Protein AF-A0A1P8F7Y2-F1 (afdb_monomer_lite)

pLDDT: mean 88.41, std 8.51, range [60.44, 95.19]

Foldseek 3Di:
DWDKDFDPQCRLQQKDFDPQCRQQQWDFDDDPPDGDTHGDPQCRSRRIDGDPQCRSRRIHTDDD

InterPro domains:
  IPR036410 Heat shock protein DnaJ, cysteine-rich domain superfamily [SSF57938] (3-61)

Structure (mmCIF, N/CA/C/O backbone):
data_AF-A0A1P8F7Y2-F1
#
_entry.id   AF-A0A1P8F7Y2-F1
#
loop_
_atom_site.group_PDB
_atom_site.id
_atom_site.type_symbol
_atom_site.label_atom_id
_atom_site.label_alt_id
_atom_site.label_comp_id
_atom_site.label_asym_id
_atom_site.label_entity_id
_atom_site.label_seq_id
_atom_site.pdbx_PDB_ins_code
_atom_site.Cartn_x
_atom_site.Cartn_y
_atom_site.Cartn_z
_atom_site.occupancy
_atom_site.B_iso_or_equiv
_atom_site.auth_seq_id
_atom_site.auth_comp_id
_atom_site.auth_asym_id
_atom_site.auth_atom_id
_atom_site.pdbx_PDB_model_num
ATOM 1 N N . MET A 1 1 ? -18.745 -7.952 23.433 1.00 60.81 1 MET A N 1
ATOM 2 C CA . MET A 1 1 ? -18.639 -6.466 23.357 1.00 60.81 1 MET A CA 1
ATOM 3 C C . MET A 1 1 ? -17.530 -6.169 22.369 1.00 60.81 1 MET A C 1
ATOM 5 O O . MET A 1 1 ? -16.405 -6.566 22.636 1.00 60.81 1 MET A O 1
ATOM 9 N N . SER A 1 2 ? -17.824 -5.539 21.232 1.00 74.94 2 SER A N 1
ATOM 10 C CA . SER A 1 2 ? -16.818 -5.337 20.187 1.00 74.94 2 SER A CA 1
ATOM 11 C C . SER A 1 2 ? -15.856 -4.202 20.552 1.00 74.94 2 SER A C 1
ATOM 13 O O . SER A 1 2 ? -16.284 -3.044 20.611 1.00 74.94 2 SER A O 1
ATOM 15 N N . HIS A 1 3 ? -14.577 -4.512 20.767 1.00 81.38 3 HIS A N 1
ATOM 16 C CA . HIS A 1 3 ? -13.547 -3.514 21.078 1.00 81.38 3 HIS A CA 1
ATOM 17 C C . HIS A 1 3 ? -12.719 -3.176 19.823 1.00 81.38 3 HIS A C 1
ATOM 19 O O . HIS A 1 3 ? -12.445 -4.068 19.009 1.00 81.38 3 HIS A O 1
ATOM 25 N N . PRO A 1 4 ? -12.366 -1.891 19.607 1.00 86.81 4 PRO A N 1
ATOM 26 C CA . PRO A 1 4 ? -11.506 -1.4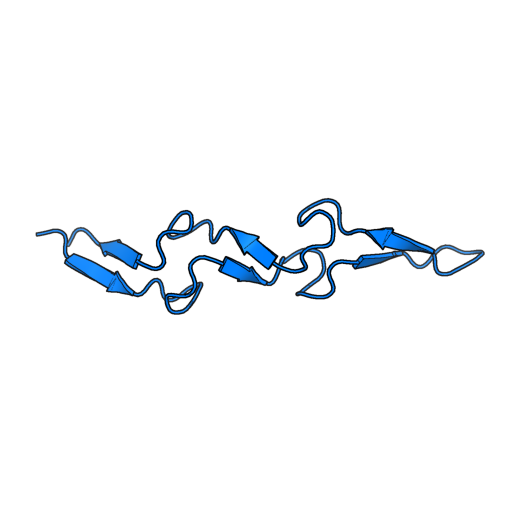89 18.505 1.00 86.81 4 PRO A CA 1
ATOM 27 C C . PRO A 1 4 ? -10.041 -1.752 18.861 1.00 86.81 4 PRO A C 1
ATOM 29 O O . PRO A 1 4 ? -9.452 -1.013 19.643 1.00 86.81 4 PRO A O 1
ATOM 32 N N . GLU A 1 5 ? -9.439 -2.757 18.236 1.00 91.81 5 GLU A N 1
ATOM 33 C CA . GLU A 1 5 ? -8.007 -3.017 18.369 1.00 91.81 5 GLU A CA 1
ATOM 34 C C . GLU A 1 5 ? -7.240 -2.432 17.187 1.00 91.81 5 GLU A C 1
ATOM 36 O O . GLU A 1 5 ? -7.737 -2.343 16.055 1.00 91.81 5 GLU A O 1
ATOM 41 N N . THR A 1 6 ? -5.989 -2.054 17.432 1.00 93.75 6 THR A N 1
ATOM 42 C CA . THR A 1 6 ? -5.079 -1.630 16.369 1.00 93.75 6 THR A CA 1
ATOM 43 C C . THR A 1 6 ? -4.890 -2.775 15.382 1.00 93.75 6 THR A C 1
ATOM 45 O O . THR A 1 6 ? -4.585 -3.908 15.750 1.00 93.75 6 THR A O 1
ATOM 48 N N . CYS A 1 7 ? -5.065 -2.491 14.092 1.00 94.62 7 CYS A N 1
ATOM 49 C CA . CYS A 1 7 ? -4.895 -3.499 13.060 1.00 94.62 7 CYS A CA 1
ATOM 50 C C . CYS A 1 7 ? -3.432 -3.945 13.017 1.00 94.62 7 CYS A C 1
ATOM 52 O O . CYS A 1 7 ? -2.591 -3.222 12.487 1.00 94.62 7 CYS A O 1
ATOM 54 N N . ALA A 1 8 ? -3.141 -5.152 13.503 1.00 91.56 8 ALA A N 1
ATOM 55 C CA . ALA A 1 8 ? -1.789 -5.711 13.513 1.00 91.56 8 ALA A CA 1
ATOM 56 C C . ALA A 1 8 ? -1.172 -5.825 12.108 1.00 91.56 8 ALA A C 1
ATOM 58 O O . ALA A 1 8 ? 0.040 -5.777 11.950 1.00 91.56 8 ALA A O 1
ATOM 59 N N . ARG A 1 9 ? -1.996 -5.939 11.056 1.00 91.19 9 ARG A N 1
ATOM 60 C CA . ARG A 1 9 ? -1.496 -6.096 9.682 1.00 91.19 9 ARG A CA 1
ATOM 61 C C . ARG A 1 9 ? -0.912 -4.817 9.085 1.00 91.19 9 ARG A C 1
ATOM 63 O O . ARG A 1 9 ? -0.079 -4.903 8.191 1.00 91.19 9 ARG A O 1
ATOM 70 N N . CYS A 1 10 ? -1.389 -3.653 9.516 1.00 94.56 10 CYS A N 1
ATOM 71 C CA . CYS A 1 10 ? -0.861 -2.356 9.086 1.00 94.56 10 CYS A CA 1
ATOM 72 C C . CYS A 1 10 ? -0.298 -1.532 10.246 1.00 94.56 10 CYS A C 1
ATOM 74 O O . CYS A 1 10 ? 0.026 -0.368 10.044 1.00 94.56 10 CYS A O 1
ATOM 76 N N . GLU A 1 11 ? -0.276 -2.092 11.454 1.00 93.12 11 GLU A N 1
ATOM 77 C CA . GLU A 1 11 ? 0.165 -1.438 12.690 1.00 93.12 11 GLU A CA 1
ATOM 78 C C . GLU A 1 11 ? -0.478 -0.056 12.899 1.00 93.12 11 GLU A C 1
ATOM 80 O O . GLU A 1 11 ? 0.178 0.919 13.239 1.00 93.12 11 GLU A O 1
ATOM 85 N N . GLY A 1 12 ? -1.780 0.065 12.616 1.00 93.50 12 GLY A N 1
ATOM 86 C CA . GLY A 1 12 ? -2.496 1.346 12.721 1.00 93.50 12 GLY A CA 1
ATOM 87 C C . GLY A 1 12 ? -2.407 2.263 11.493 1.00 93.50 12 GLY A C 1
ATOM 88 O O . GLY A 1 12 ? -3.208 3.181 11.367 1.00 93.50 12 GLY A O 1
ATOM 89 N N . SER A 1 13 ? -1.533 1.976 10.527 1.00 93.75 13 SER A N 1
ATOM 90 C CA . SER A 1 13 ? -1.280 2.852 9.367 1.00 93.75 13 SER A CA 1
ATOM 91 C C . SER A 1 13 ? -2.426 2.915 8.344 1.00 93.75 13 SER A C 1
ATOM 93 O O . SER A 1 13 ? -2.458 3.796 7.490 1.00 93.75 13 SER A O 1
ATOM 95 N N . GLY A 1 14 ? -3.330 1.929 8.333 1.00 93.88 14 GLY A N 1
ATOM 96 C CA . GLY A 1 14 ? -4.398 1.792 7.327 1.00 93.88 14 GLY A CA 1
ATOM 97 C C . GLY A 1 14 ? -3.917 1.353 5.933 1.00 93.88 14 GLY A C 1
ATOM 98 O O . GLY A 1 14 ? -4.708 0.926 5.090 1.00 93.88 14 GLY A O 1
ATOM 99 N N . GLN A 1 15 ? -2.615 1.367 5.677 1.00 95.19 15 GLN A N 1
ATOM 100 C CA . GLN A 1 15 ? -2.012 0.930 4.422 1.00 95.19 15 GLN A CA 1
ATOM 101 C C . GLN A 1 15 ? -0.950 -0.126 4.693 1.00 95.19 15 GLN A C 1
ATOM 103 O O . GLN A 1 15 ? -0.372 -0.178 5.774 1.00 95.19 15 GLN A O 1
ATOM 108 N N . ILE A 1 16 ? -0.718 -0.984 3.711 1.00 94.31 16 ILE A N 1
ATOM 109 C CA . ILE A 1 16 ? 0.340 -1.991 3.748 1.00 94.31 16 ILE A CA 1
ATOM 110 C C . ILE A 1 16 ? 1.193 -1.863 2.492 1.00 94.31 16 ILE A C 1
ATOM 112 O O . ILE A 1 16 ? 0.725 -1.371 1.460 1.00 94.31 16 ILE A O 1
ATOM 116 N N . ALA A 1 17 ? 2.434 -2.337 2.561 1.00 94.44 17 ALA A N 1
ATOM 117 C CA . ALA A 1 17 ? 3.268 -2.461 1.374 1.00 94.44 17 ALA A CA 1
ATOM 118 C C . ALA A 1 17 ? 2.540 -3.307 0.319 1.00 94.44 17 ALA A C 1
ATOM 120 O O . ALA A 1 17 ? 1.935 -4.337 0.633 1.00 94.44 17 ALA A O 1
ATOM 121 N N . CYS A 1 18 ? 2.567 -2.856 -0.935 1.00 94.81 18 CYS A N 1
ATOM 122 C CA . CYS A 1 18 ? 1.939 -3.584 -2.025 1.00 94.81 18 CYS A CA 1
ATOM 123 C C . CYS A 1 18 ? 2.586 -4.971 -2.120 1.00 94.81 18 CYS A C 1
ATOM 125 O O . CYS A 1 18 ? 3.788 -5.043 -2.350 1.00 94.81 18 CYS A O 1
ATOM 127 N N . PRO A 1 19 ? 1.838 -6.077 -1.981 1.00 91.25 19 PRO A N 1
ATOM 128 C CA . PRO A 1 19 ? 2.433 -7.413 -1.970 1.00 91.25 19 PRO A CA 1
ATOM 129 C C . PRO A 1 19 ? 3.030 -7.805 -3.328 1.00 91.25 19 PRO A C 1
ATOM 131 O O . PRO A 1 19 ? 3.878 -8.688 -3.389 1.00 91.25 19 PRO A O 1
ATOM 134 N N . VAL A 1 20 ? 2.608 -7.134 -4.406 1.00 91.25 20 VAL A N 1
ATOM 135 C CA . VAL A 1 20 ? 3.059 -7.407 -5.776 1.00 91.25 20 VAL A CA 1
ATOM 136 C C . VAL A 1 20 ? 4.436 -6.807 -6.044 1.00 91.25 20 VAL A C 1
ATOM 138 O O . VAL A 1 20 ? 5.324 -7.517 -6.495 1.00 91.25 20 VAL A O 1
ATOM 141 N N . CYS A 1 21 ? 4.637 -5.522 -5.740 1.00 93.69 21 CYS A N 1
ATOM 142 C CA . CYS A 1 21 ? 5.934 -4.852 -5.910 1.00 93.69 21 CYS A CA 1
ATOM 143 C C . CYS A 1 21 ? 6.737 -4.719 -4.607 1.00 93.69 21 CYS A C 1
ATOM 145 O O . CYS A 1 21 ? 7.777 -4.074 -4.586 1.00 93.69 21 CYS A O 1
ATOM 147 N N . ARG A 1 22 ? 6.241 -5.282 -3.500 1.00 91.75 22 ARG A N 1
ATOM 148 C CA . ARG A 1 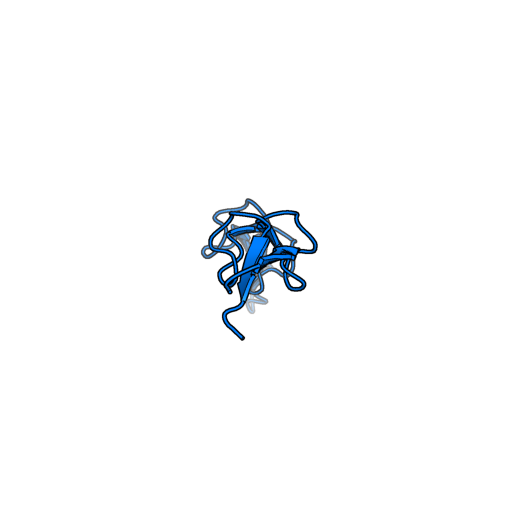22 ? 6.830 -5.221 -2.149 1.00 91.75 22 ARG A CA 1
ATOM 149 C C . ARG A 1 22 ? 7.186 -3.812 -1.661 1.00 91.75 22 ARG A C 1
ATOM 151 O O . ARG A 1 22 ? 8.128 -3.650 -0.896 1.00 91.75 22 ARG A O 1
ATOM 158 N N . GLY A 1 23 ? 6.440 -2.792 -2.082 1.00 93.00 23 GLY A N 1
ATOM 159 C CA . GLY A 1 23 ? 6.747 -1.399 -1.734 1.00 93.00 23 GLY A CA 1
ATOM 160 C C . GLY A 1 23 ? 7.497 -0.613 -2.808 1.00 93.00 23 GLY A C 1
ATOM 161 O O . GLY A 1 23 ? 7.576 0.601 -2.687 1.00 93.00 23 GLY A O 1
ATOM 162 N N . ALA A 1 24 ? 7.986 -1.252 -3.875 1.00 92.62 24 ALA A N 1
ATOM 163 C CA . ALA A 1 24 ? 8.788 -0.572 -4.895 1.00 92.62 24 ALA A CA 1
ATOM 164 C C . ALA A 1 24 ? 7.982 0.393 -5.783 1.00 92.62 24 ALA A C 1
ATOM 166 O O . ALA A 1 24 ? 8.543 1.308 -6.364 1.00 92.62 24 ALA A O 1
ATOM 167 N N . GLY A 1 25 ? 6.671 0.179 -5.939 1.00 92.88 25 GLY A N 1
ATOM 168 C CA . GLY A 1 25 ? 5.828 0.953 -6.868 1.00 92.88 25 GLY A CA 1
ATOM 169 C C . GLY A 1 25 ? 5.969 0.533 -8.336 1.00 92.88 25 GLY A C 1
ATOM 170 O O . GLY A 1 25 ? 5.033 0.695 -9.114 1.00 92.88 25 GLY A O 1
ATOM 171 N N . GLU A 1 26 ? 7.056 -0.137 -8.691 1.00 92.50 26 GLU A N 1
ATOM 172 C CA . GLU A 1 26 ? 7.347 -0.677 -10.019 1.00 92.50 26 GLU A CA 1
ATOM 173 C C . GLU A 1 26 ? 7.575 -2.195 -9.969 1.00 92.50 26 GLU A C 1
ATOM 175 O O . GLU A 1 26 ? 7.909 -2.763 -8.930 1.00 92.50 26 GLU A O 1
ATOM 180 N N . ILE A 1 27 ? 7.332 -2.866 -11.091 1.00 89.50 27 ILE A N 1
ATOM 181 C CA . ILE A 1 27 ? 7.667 -4.271 -11.314 1.00 89.50 27 ILE A CA 1
ATOM 182 C C . ILE A 1 27 ? 8.663 -4.335 -12.468 1.00 89.50 27 ILE A C 1
ATOM 184 O O . ILE A 1 27 ? 8.359 -3.910 -13.583 1.00 89.50 27 ILE A O 1
ATOM 188 N N . THR A 1 28 ? 9.852 -4.863 -12.198 1.00 84.94 28 THR A N 1
ATOM 189 C CA . THR A 1 28 ? 10.800 -5.230 -13.250 1.00 84.94 28 THR A CA 1
ATOM 190 C C . THR A 1 28 ? 10.415 -6.616 -13.736 1.00 84.94 28 THR A C 1
ATOM 192 O O . THR A 1 28 ? 10.309 -7.545 -12.932 1.00 84.94 28 THR A O 1
ATOM 195 N N . ARG A 1 29 ? 10.150 -6.759 -15.034 1.00 78.00 29 ARG A N 1
ATOM 196 C CA . ARG A 1 29 ? 10.107 -8.080 -15.659 1.00 78.00 29 ARG A CA 1
ATOM 197 C C . ARG A 1 29 ? 11.426 -8.290 -16.378 1.00 78.00 29 ARG A C 1
ATOM 199 O O . ARG A 1 29 ? 11.744 -7.512 -17.269 1.00 78.00 29 ARG A O 1
ATOM 206 N N . GLU A 1 30 ? 12.145 -9.340 -16.000 1.00 76.31 30 GLU A N 1
ATOM 207 C CA . GLU A 1 30 ? 13.242 -9.856 -16.814 1.00 76.31 30 GLU A CA 1
ATOM 208 C C . GLU A 1 30 ? 12.630 -10.367 -18.123 1.00 76.31 30 GLU A C 1
ATOM 210 O O . GLU A 1 30 ? 11.881 -11.347 -18.139 1.00 76.31 30 GLU A O 1
ATOM 215 N N . GLY A 1 31 ? 12.856 -9.621 -19.200 1.00 68.81 31 GLY A N 1
ATOM 216 C CA . GLY A 1 31 ? 12.604 -10.061 -20.564 1.00 68.81 31 GLY A CA 1
ATOM 217 C C . GLY A 1 31 ? 13.933 -10.341 -21.253 1.00 68.81 31 GLY A C 1
ATOM 218 O O . GLY A 1 31 ? 14.939 -9.722 -20.925 1.00 68.81 31 GLY A O 1
ATOM 219 N N . ASP A 1 32 ? 13.932 -11.236 -22.239 1.00 70.12 32 ASP A N 1
ATOM 220 C CA . ASP A 1 32 ? 15.136 -11.690 -22.953 1.00 70.12 32 ASP A CA 1
ATOM 221 C C . ASP A 1 32 ? 15.963 -10.577 -23.634 1.00 70.12 32 ASP A C 1
ATOM 223 O O . ASP A 1 32 ? 17.097 -10.827 -24.036 1.00 70.12 32 ASP A O 1
ATOM 227 N N . PHE A 1 33 ? 15.420 -9.362 -23.787 1.00 70.88 33 PHE A N 1
ATOM 228 C CA . PHE A 1 33 ? 16.048 -8.284 -24.561 1.00 70.88 33 PHE A CA 1
ATOM 229 C C . PHE A 1 33 ? 16.308 -6.982 -23.786 1.00 70.88 33 PHE A C 1
ATOM 231 O O . PHE A 1 33 ? 17.235 -6.272 -24.162 1.00 70.88 33 PHE A O 1
ATOM 238 N N . GLU A 1 34 ? 15.550 -6.663 -22.726 1.00 76.00 34 GLU A N 1
ATOM 239 C CA . GLU A 1 34 ? 15.820 -5.520 -21.832 1.00 76.00 34 GLU A CA 1
ATOM 240 C C . GLU A 1 34 ? 14.967 -5.596 -20.549 1.00 76.00 34 GLU A C 1
ATOM 242 O O . GLU A 1 34 ? 13.820 -6.058 -20.580 1.00 76.00 34 GLU A O 1
ATOM 247 N N . ASP A 1 35 ? 15.508 -5.107 -19.428 1.00 76.81 35 ASP A N 1
ATOM 248 C CA . ASP A 1 35 ? 14.778 -4.924 -18.171 1.00 76.81 35 ASP A CA 1
ATOM 249 C C . ASP A 1 35 ? 13.746 -3.797 -18.297 1.00 76.81 35 ASP A C 1
ATOM 251 O O . ASP A 1 35 ? 14.032 -2.612 -18.108 1.00 76.81 35 ASP A O 1
ATOM 255 N N . GLU A 1 36 ? 12.499 -4.158 -18.577 1.00 81.56 36 GLU A N 1
ATOM 256 C CA . GLU A 1 36 ? 11.420 -3.185 -18.660 1.00 81.56 36 GLU A CA 1
ATOM 257 C C . GLU A 1 36 ? 10.793 -2.963 -17.273 1.00 81.56 36 GLU A C 1
ATOM 259 O O . GLU A 1 36 ? 10.072 -3.804 -16.720 1.00 81.56 36 GLU A O 1
ATOM 264 N N . LYS A 1 37 ? 11.056 -1.786 -16.698 1.00 85.56 37 LYS A N 1
ATOM 265 C CA . LYS A 1 37 ? 10.398 -1.317 -15.473 1.00 85.56 37 LYS A CA 1
ATOM 266 C C . LYS A 1 37 ? 8.999 -0.82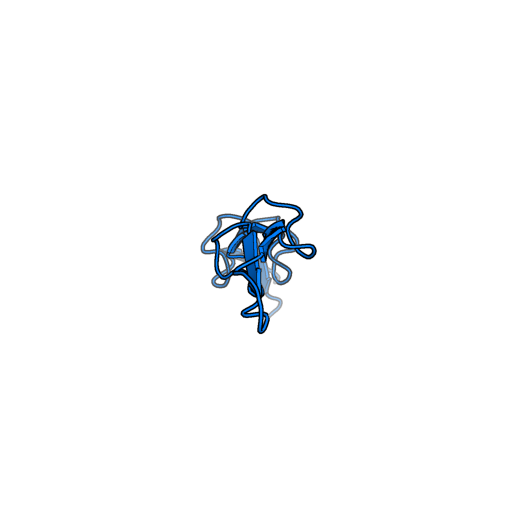1 -15.811 1.00 85.56 37 LYS A C 1
ATOM 268 O O . LYS A 1 37 ? 8.830 0.258 -16.379 1.00 85.56 37 LYS A O 1
ATOM 273 N N . LYS A 1 38 ? 7.976 -1.584 -15.428 1.00 89.44 38 LYS A N 1
ATOM 274 C CA . LYS A 1 38 ? 6.578 -1.156 -15.562 1.00 89.44 38 LYS A CA 1
ATOM 275 C C . LYS A 1 38 ? 6.019 -0.697 -14.218 1.00 89.44 38 LYS A C 1
ATOM 277 O O . LYS A 1 38 ? 6.313 -1.315 -13.193 1.00 89.44 38 LYS A O 1
ATOM 282 N N . PRO A 1 39 ? 5.171 0.348 -14.186 1.00 91.25 39 PRO A N 1
ATOM 283 C CA . PRO A 1 39 ? 4.480 0.721 -12.961 1.00 91.25 39 PRO A CA 1
ATOM 284 C C . PRO A 1 39 ? 3.642 -0.463 -12.475 1.00 91.25 39 PRO A C 1
ATOM 286 O O . PRO A 1 39 ? 2.961 -1.134 -13.257 1.00 91.25 39 PRO A O 1
ATOM 289 N N . CYS A 1 40 ? 3.698 -0.738 -11.174 1.00 94.00 40 CYS A N 1
ATOM 290 C CA . CYS A 1 40 ? 2.956 -1.844 -10.594 1.00 94.00 40 CYS A CA 1
ATOM 291 C C . CYS A 1 40 ? 1.461 -1.598 -10.793 1.00 94.00 40 CYS A C 1
ATOM 293 O O . CYS A 1 40 ? 0.915 -0.610 -10.307 1.00 94.00 40 CYS A O 1
ATOM 295 N N . THR A 1 41 ? 0.778 -2.507 -11.480 1.00 91.31 41 THR A N 1
ATOM 296 C CA . THR A 1 41 ? -0.651 -2.367 -11.791 1.00 91.31 41 THR A CA 1
ATOM 297 C C . THR A 1 41 ? -1.536 -2.454 -10.549 1.00 91.31 41 THR A C 1
ATOM 299 O O . THR A 1 41 ? -2.599 -1.838 -10.515 1.00 91.31 41 THR A O 1
ATOM 302 N N . SER A 1 42 ? -1.094 -3.161 -9.505 1.00 91.62 42 SER A N 1
ATOM 303 C CA . SER A 1 42 ? -1.861 -3.321 -8.264 1.00 91.62 42 SER A CA 1
ATOM 304 C C . SER A 1 42 ? -1.887 -2.068 -7.393 1.00 91.62 42 SER A C 1
ATOM 306 O O . SER A 1 42 ? -2.927 -1.765 -6.817 1.00 91.62 42 SER A O 1
ATOM 308 N N . CYS A 1 43 ? -0.775 -1.336 -7.289 1.00 94.19 43 CYS A N 1
ATOM 309 C CA . CYS A 1 43 ? -0.716 -0.074 -6.538 1.00 94.19 43 CYS A CA 1
ATOM 310 C C . CYS A 1 43 ? -0.643 1.169 -7.434 1.00 94.19 43 CYS A C 1
ATOM 312 O O . CYS A 1 43 ? -0.545 2.278 -6.924 1.00 94.19 43 CYS A O 1
ATOM 314 N N . LYS A 1 44 ? -0.679 0.995 -8.760 1.00 92.56 44 LYS A N 1
ATOM 315 C CA . LYS A 1 44 ? -0.567 2.059 -9.772 1.00 92.56 44 LYS A CA 1
ATOM 316 C C . LYS A 1 44 ? 0.643 2.983 -9.570 1.00 92.56 44 LYS A C 1
ATOM 318 O O . LYS A 1 44 ? 0.541 4.181 -9.803 1.00 92.56 44 LYS A O 1
ATOM 323 N N . GLY A 1 45 ? 1.773 2.444 -9.116 1.00 92.81 45 GLY A N 1
ATOM 324 C CA . GLY A 1 45 ? 2.969 3.245 -8.829 1.00 92.81 45 GLY A CA 1
ATOM 325 C C . GLY A 1 45 ? 3.103 3.740 -7.387 1.00 92.81 45 GLY A C 1
ATOM 326 O O . GLY A 1 45 ? 4.179 4.187 -7.020 1.00 92.81 45 GLY A O 1
ATOM 327 N N . SER A 1 46 ? 2.077 3.627 -6.534 1.00 93.62 46 SER A N 1
ATOM 328 C CA . SER A 1 46 ? 2.152 4.160 -5.160 1.00 93.62 46 SER A CA 1
ATOM 329 C C . SER A 1 46 ? 3.039 3.357 -4.205 1.00 93.62 46 SER A C 1
ATOM 331 O O . SER A 1 46 ? 3.378 3.849 -3.137 1.00 93.62 46 SER A O 1
ATOM 333 N N . GLY A 1 47 ? 3.364 2.101 -4.519 1.00 94.1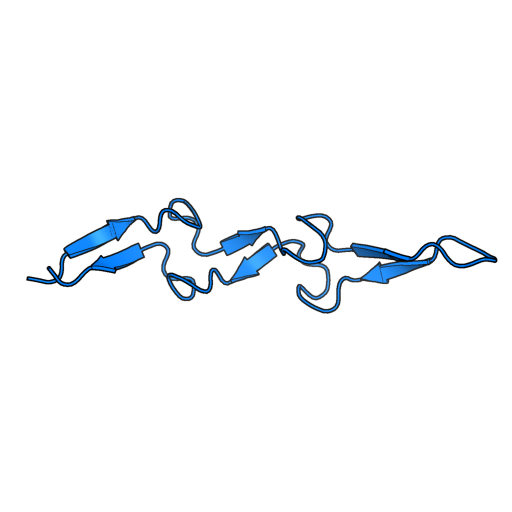9 47 GLY A N 1
ATOM 334 C CA . GLY A 1 47 ? 4.131 1.218 -3.626 1.00 94.19 47 GLY A CA 1
ATOM 335 C C . GLY A 1 47 ? 3.330 0.658 -2.443 1.00 94.19 47 GLY A C 1
ATOM 336 O O . GLY A 1 47 ? 3.628 -0.436 -1.972 1.00 94.19 47 GLY A O 1
ATOM 337 N N . THR A 1 48 ? 2.245 1.304 -2.023 1.00 94.81 48 THR A N 1
ATOM 338 C CA . THR A 1 48 ? 1.345 0.827 -0.964 1.00 94.81 48 THR A CA 1
ATOM 339 C C . THR A 1 48 ? -0.034 0.465 -1.503 1.00 94.81 48 THR A C 1
ATOM 341 O O . THR A 1 48 ? -0.458 0.902 -2.572 1.00 94.81 48 THR A O 1
ATOM 344 N N . VAL A 1 49 ? -0.749 -0.380 -0.764 1.00 94.25 49 VAL A N 1
ATOM 345 C CA . VAL A 1 49 ? -2.161 -0.687 -1.006 1.00 94.25 49 VAL A CA 1
ATOM 346 C C . VAL A 1 49 ? -2.954 -0.522 0.283 1.00 94.25 49 VAL A C 1
ATOM 348 O O . VAL A 1 49 ? -2.426 -0.662 1.389 1.00 94.25 49 VAL A O 1
ATOM 351 N N . ARG A 1 50 ? -4.250 -0.239 0.143 1.00 94.50 50 ARG A N 1
ATOM 352 C CA . ARG A 1 50 ? -5.172 -0.157 1.279 1.00 94.50 50 ARG A CA 1
ATOM 353 C C . ARG A 1 50 ? -5.150 -1.480 2.046 1.00 94.50 50 ARG A C 1
ATOM 355 O O . ARG A 1 50 ? -5.284 -2.550 1.447 1.00 94.50 50 ARG A O 1
ATOM 362 N N . CYS A 1 51 ? -4.982 -1.412 3.366 1.00 95.00 51 CYS A N 1
ATOM 363 C CA . CYS A 1 51 ? -5.006 -2.602 4.204 1.00 95.00 51 CYS A CA 1
ATOM 364 C C . CYS A 1 51 ? -6.387 -3.253 4.094 1.00 95.00 51 CYS A C 1
ATOM 366 O O . CYS A 1 51 ? -7.394 -2.639 4.440 1.00 95.00 51 CYS A O 1
ATOM 368 N N . HIS A 1 52 ? -6.428 -4.490 3.606 1.00 91.25 52 HIS A N 1
ATOM 369 C CA . HIS A 1 52 ? -7.664 -5.249 3.420 1.00 91.25 52 HIS A CA 1
ATOM 370 C C . HIS A 1 52 ? -8.291 -5.674 4.753 1.00 91.25 52 HIS A C 1
ATOM 372 O O . HIS A 1 52 ? -9.506 -5.779 4.840 1.00 91.25 52 HIS A O 1
ATOM 378 N N . THR A 1 53 ? -7.483 -5.851 5.800 1.00 90.88 53 THR A N 1
ATOM 379 C CA . THR A 1 53 ? -7.956 -6.298 7.118 1.00 90.88 53 THR A CA 1
ATOM 380 C C . THR A 1 53 ? -8.770 -5.229 7.842 1.00 90.88 53 THR A C 1
ATOM 382 O O . THR A 1 53 ? -9.861 -5.513 8.317 1.00 90.88 53 THR A O 1
ATOM 385 N N . CYS A 1 54 ? -8.281 -3.988 7.897 1.00 94.00 54 CYS A N 1
ATOM 386 C CA . CYS A 1 54 ? -9.017 -2.869 8.501 1.00 94.00 54 CYS A CA 1
ATOM 387 C C . CYS A 1 54 ? -9.759 -2.012 7.471 1.00 94.00 54 CYS A C 1
ATOM 389 O O . CYS A 1 54 ? -10.272 -0.944 7.806 1.00 94.00 54 CYS A O 1
ATOM 391 N N . ALA A 1 55 ? -9.748 -2.424 6.200 1.00 92.12 55 ALA A N 1
ATOM 392 C CA . ALA A 1 55 ? -10.227 -1.636 5.073 1.00 92.12 55 ALA A CA 1
ATOM 393 C C . ALA A 1 55 ? -9.734 -0.179 5.134 1.00 92.12 55 ALA A C 1
ATOM 395 O O . ALA A 1 55 ? -10.507 0.741 4.905 1.00 92.12 55 ALA A O 1
ATOM 396 N N . GLY A 1 56 ? -8.463 0.081 5.441 1.00 93.25 56 GLY A N 1
ATOM 397 C CA . GLY A 1 56 ? -7.936 1.453 5.517 1.00 93.25 56 GLY A CA 1
ATOM 398 C C . GLY A 1 56 ? -8.177 2.211 6.823 1.00 93.25 56 GLY A C 1
ATOM 399 O O . GLY A 1 56 ? -7.669 3.315 6.960 1.00 93.25 56 GLY A O 1
ATOM 400 N N . SER A 1 57 ? -8.905 1.636 7.780 1.00 93.25 57 SER A N 1
ATOM 401 C CA . SER A 1 57 ? -9.303 2.338 9.011 1.00 93.25 57 SER A CA 1
ATOM 402 C C . SER A 1 57 ? -8.200 2.398 10.073 1.00 93.25 57 SER A C 1
ATOM 404 O O . SER A 1 57 ? -8.321 3.136 11.039 1.00 93.25 57 SER A O 1
ATOM 406 N N . GLY A 1 58 ? -7.151 1.581 9.945 1.00 93.56 58 GLY A N 1
ATOM 407 C CA . GLY A 1 58 ? -6.096 1.444 10.960 1.00 93.56 58 GLY A CA 1
ATOM 408 C C . GLY A 1 58 ? -6.492 0.585 12.169 1.00 93.56 58 GLY A C 1
ATOM 409 O O . GLY A 1 58 ? -5.617 0.030 12.826 1.00 93.56 58 GLY A O 1
ATOM 410 N N . THR A 1 59 ? -7.784 0.365 12.407 1.00 93.56 59 THR A N 1
ATOM 411 C CA . THR A 1 59 ? -8.317 -0.449 13.512 1.00 93.56 59 THR A CA 1
ATOM 412 C C . THR A 1 59 ? -9.255 -1.550 13.012 1.00 93.56 59 THR A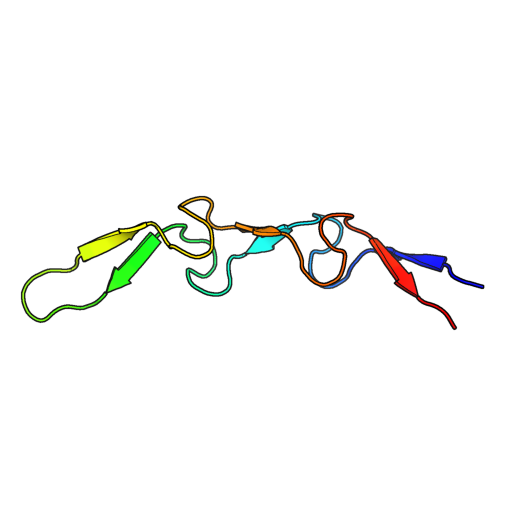 C 1
ATOM 414 O O . THR A 1 59 ? -9.875 -1.430 11.953 1.00 93.56 59 THR A O 1
ATOM 417 N N . VAL A 1 60 ? -9.333 -2.652 13.754 1.00 92.25 60 VAL A N 1
ATOM 418 C CA . VAL A 1 60 ? -10.253 -3.773 13.521 1.00 92.25 60 VAL A CA 1
ATOM 419 C C . VAL A 1 60 ? -11.202 -3.894 14.705 1.00 92.25 60 VAL A C 1
ATOM 421 O O . VAL A 1 60 ? -10.814 -3.657 15.845 1.00 92.25 60 VAL A O 1
ATOM 424 N N . LYS A 1 61 ? -12.460 -4.245 14.441 1.00 89.19 61 LYS A N 1
ATOM 425 C CA . LYS A 1 61 ? -13.419 -4.561 15.501 1.00 89.19 61 LYS A CA 1
ATOM 426 C C . LYS A 1 61 ? -13.351 -6.059 15.736 1.00 89.19 61 LYS A C 1
ATOM 428 O O . LYS A 1 61 ? -13.672 -6.814 14.821 1.0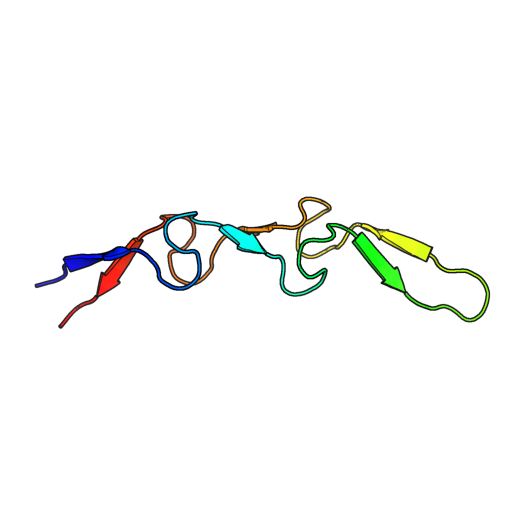0 89.19 61 LYS A O 1
ATOM 433 N N . ILE A 1 62 ? -12.907 -6.465 16.916 1.00 82.69 62 ILE A N 1
ATOM 434 C CA . ILE A 1 62 ? -12.936 -7.870 17.318 1.00 82.69 62 ILE A CA 1
ATOM 435 C C . ILE A 1 62 ? -14.182 -8.053 18.164 1.00 82.69 62 ILE A C 1
ATOM 437 O O . ILE A 1 62 ? -14.392 -7.321 19.134 1.00 82.69 62 ILE A O 1
ATOM 441 N N . ASP A 1 63 ? -15.033 -8.967 17.721 1.00 76.44 63 ASP A N 1
ATOM 442 C CA . ASP A 1 63 ? -16.153 -9.457 18.506 1.00 76.44 63 ASP A CA 1
ATOM 443 C C . ASP A 1 63 ? -15.659 -10.708 19.238 1.00 76.44 63 ASP A C 1
ATOM 445 O O . ASP A 1 63 ? -15.144 -11.625 18.595 1.00 76.44 63 ASP A O 1
ATOM 449 N N . ASP A 1 64 ? -15.703 -10.646 20.568 1.00 60.44 64 ASP A N 1
ATOM 450 C CA . ASP A 1 64 ? -15.399 -11.739 21.502 1.00 60.44 64 ASP A CA 1
ATOM 451 C C . ASP A 1 64 ? -16.641 -12.611 21.708 1.00 60.44 64 ASP A C 1
ATOM 453 O O . ASP A 1 64 ? -17.699 -12.019 22.047 1.00 60.44 64 ASP A O 1
#

Organism: NCBI:txid1839801

Secondary structure (DSSP, 8-state):
--EEEE-TTTTTSSEEE-TTTTT-SEEEE--SS--EEEEPTTTTTSSEEE-TTTTTSSEEEE--

Radius of gyration: 15.95 Å; chains: 1; bounding box: 35×16×48 Å

Sequence (64 aa):
MSHPETCARCEGSGQIACPVCRGAGEITREGDFEDEKKPCTSCKGSGTVRCHTCAGSGTVKIDD